Protein AF-A0A8J6S500-F1 (afdb_monomer_lite)

Secondary structure (DSSP, 8-state):
-----------EEEEE------TTHHHHHHHHHHHHHH--SS-EEEEES-PEEETTEEEEE--SEEEEETTTEEEEE------GGGEEEEETTEEEEPTTSS-SEE-HHHHHHHHHHHHHHHHHHHHHHHHHTTS-----S------

Sequence (147 aa):
MVVGTENQSSEWKFIETEPLGLKGEAGEQRVWDRLRQTFRQGEGVVLWSYSTFKKDQQFKKEPDILIVSRELGLIIIEVKSCKINDIEAIEGNRWKMSQRFYSDYLYPYRQAEKQRLYRTCYVKMLKMANQNSRNRIGIRSDICCGA

Foldseek 3Di:
DDPDPPPPFQDEAEEEDDDPVDDQVVQLVVVSVVCVVVPPHAHWYKYAFDWADAPPDPDTDTQRMWIDHPVPHIDGDHGDPDDPQQFPDDDPQKTQGDPVDPDRIDRVVVVVVVVVVCSVVVVVVVVVVVVCVVPDDDDDSHGDDDD

Radius of gyration: 18.72 Å; chains: 1; bounding box: 58×33×50 Å

pLDDT: mean 70.45, std 20.87, range [30.06, 96.31]

Structure (mmCIF, N/CA/C/O backbone):
data_AF-A0A8J6S500-F1
#
_entry.id   AF-A0A8J6S500-F1
#
loop_
_atom_site.group_PDB
_atom_site.id
_atom_site.type_symbol
_atom_site.label_atom_id
_atom_site.label_alt_id
_atom_site.label_comp_id
_atom_site.label_asym_id
_atom_site.label_entity_id
_atom_site.label_seq_id
_atom_site.pdbx_PDB_ins_code
_atom_site.Cartn_x
_atom_site.Cartn_y
_atom_site.Cartn_z
_atom_site.occupancy
_atom_site.B_iso_or_equiv
_atom_site.auth_seq_id
_atom_site.auth_comp_id
_atom_site.auth_asym_id
_atom_site.auth_atom_id
_atom_site.pdbx_PDB_model_num
ATOM 1 N N . MET A 1 1 ? -39.114 17.358 26.736 1.00 35.12 1 MET A N 1
ATOM 2 C CA . MET A 1 1 ? -38.473 16.204 26.073 1.00 35.12 1 MET A CA 1
ATOM 3 C C . MET A 1 1 ? -37.278 16.732 25.304 1.00 35.12 1 MET A C 1
ATOM 5 O O . MET A 1 1 ? -37.469 17.383 24.288 1.00 35.12 1 MET A O 1
ATOM 9 N N . VAL A 1 2 ? -36.070 16.557 25.837 1.00 33.62 2 VAL A N 1
ATOM 10 C CA . VAL A 1 2 ? -34.837 16.862 25.102 1.00 33.62 2 VAL A CA 1
ATOM 11 C C . VAL A 1 2 ? -34.470 15.582 24.365 1.00 33.62 2 VAL A C 1
ATOM 13 O O . VAL A 1 2 ? -34.105 14.594 24.994 1.00 33.62 2 VAL A O 1
ATOM 16 N N . VAL A 1 3 ? -34.659 15.572 23.048 1.00 39.72 3 VAL A N 1
ATOM 17 C CA . VAL A 1 3 ? -34.160 14.496 22.189 1.00 39.72 3 VAL A CA 1
ATOM 18 C C . VAL A 1 3 ? -32.679 14.782 21.981 1.00 39.72 3 VAL A C 1
ATOM 20 O O . VAL A 1 3 ? -32.314 15.678 21.225 1.00 39.72 3 VAL A O 1
ATOM 23 N N . GLY A 1 4 ? -31.829 14.079 22.728 1.00 36.34 4 GLY A N 1
ATOM 24 C CA . GLY A 1 4 ? -30.389 14.105 22.518 1.00 36.34 4 GLY A CA 1
ATOM 25 C C . GLY A 1 4 ? -30.064 13.424 21.195 1.00 36.34 4 GLY A C 1
ATOM 26 O O . GLY A 1 4 ? -30.145 12.205 21.083 1.00 36.34 4 GLY A O 1
ATOM 27 N N . THR A 1 5 ? -29.711 14.204 20.179 1.00 41.78 5 THR A N 1
ATOM 28 C CA . THR A 1 5 ? -29.058 13.683 18.978 1.00 41.78 5 THR A CA 1
ATOM 29 C C . THR A 1 5 ? -27.590 13.431 19.302 1.00 41.78 5 THR A C 1
ATOM 31 O O . THR A 1 5 ? -26.732 14.268 19.029 1.00 41.78 5 THR A O 1
ATOM 34 N N . GLU A 1 6 ? -27.286 12.280 19.898 1.00 42.06 6 GLU A N 1
ATOM 35 C CA . GLU A 1 6 ? -25.926 11.743 19.886 1.00 42.06 6 GLU A CA 1
ATOM 36 C C . GLU A 1 6 ? -25.648 11.161 18.500 1.00 42.06 6 GLU A C 1
ATOM 38 O O . GLU A 1 6 ? -25.737 9.960 18.272 1.00 42.06 6 GLU A O 1
ATOM 43 N N . ASN A 1 7 ? -25.329 12.029 17.543 1.00 43.53 7 ASN A N 1
ATOM 44 C CA . ASN A 1 7 ? -24.711 11.592 16.301 1.00 43.53 7 ASN A CA 1
ATOM 45 C C . ASN A 1 7 ? -23.196 11.770 16.449 1.00 43.53 7 ASN A C 1
ATOM 47 O O . ASN A 1 7 ? -22.604 12.681 15.875 1.00 43.53 7 ASN A O 1
ATOM 51 N N . GLN A 1 8 ? -22.566 10.945 17.291 1.00 46.19 8 GLN A N 1
ATOM 52 C CA . GLN A 1 8 ? -21.112 10.797 17.244 1.00 46.19 8 GLN A CA 1
ATOM 53 C C . GLN A 1 8 ? -20.790 10.014 15.973 1.00 46.19 8 GLN A C 1
ATOM 55 O O . GLN A 1 8 ? -20.789 8.783 15.973 1.00 46.19 8 GLN A O 1
ATOM 60 N N . SER A 1 9 ? -20.568 10.730 14.868 1.00 48.03 9 SER A N 1
ATOM 61 C CA . SER A 1 9 ? -20.040 10.116 13.657 1.00 48.03 9 SER A CA 1
ATOM 62 C C . SER A 1 9 ? -18.700 9.483 14.009 1.00 48.03 9 SER A C 1
ATOM 64 O O . SER A 1 9 ? -17.757 10.174 14.396 1.00 48.03 9 SER A O 1
ATOM 66 N N . SER A 1 10 ? -18.626 8.162 13.912 1.00 57.03 10 SER A N 1
ATOM 67 C CA . SER A 1 10 ? -17.362 7.439 13.940 1.00 57.03 10 SER A CA 1
ATOM 68 C C . SER A 1 10 ? -16.528 7.984 12.782 1.00 57.03 10 SER A C 1
ATOM 70 O O . SER A 1 10 ? -16.952 7.897 11.632 1.00 57.03 10 SER A O 1
ATOM 72 N N . GLU A 1 11 ? -15.410 8.637 13.090 1.00 81.62 11 GLU A N 1
ATOM 73 C CA . GLU A 1 11 ? -14.595 9.334 12.096 1.00 81.62 11 GLU A CA 1
ATOM 74 C C . GLU A 1 11 ? -13.285 8.580 11.860 1.00 81.62 11 GLU A C 1
ATOM 76 O O . GLU A 1 11 ? -12.635 8.097 12.794 1.00 81.62 11 GLU A O 1
ATOM 81 N N . TRP A 1 12 ? -12.892 8.486 10.592 1.00 87.75 12 TRP A N 1
ATOM 82 C CA . TRP A 1 12 ? -11.589 7.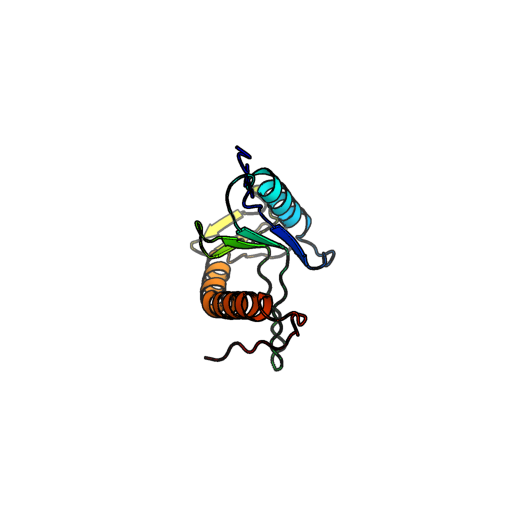972 10.197 1.00 87.75 12 TRP A CA 1
ATOM 83 C C . TRP A 1 12 ? -10.485 8.965 10.554 1.00 87.75 12 TRP A C 1
ATOM 85 O O . TRP A 1 12 ? -10.517 10.122 10.143 1.00 87.75 12 TRP A O 1
ATOM 95 N N . LYS A 1 13 ? -9.461 8.502 11.274 1.00 88.94 13 LYS A N 1
ATOM 96 C CA . LYS A 1 13 ? -8.287 9.317 11.614 1.00 88.94 13 LYS A CA 1
ATOM 97 C C . LYS A 1 13 ? -7.156 9.055 10.632 1.00 88.94 13 LYS A C 1
ATOM 99 O O . LYS A 1 13 ? -6.747 7.912 10.453 1.00 88.94 13 LYS A O 1
ATOM 104 N N . PHE A 1 14 ? -6.609 10.116 10.058 1.00 87.88 14 PHE A N 1
ATOM 105 C CA . PHE A 1 14 ? -5.453 10.059 9.171 1.00 87.88 14 PHE A CA 1
ATOM 106 C C . PHE A 1 14 ? -4.249 10.669 9.884 1.00 87.88 14 PHE A C 1
ATOM 108 O O . PHE A 1 14 ? -4.302 11.826 10.297 1.00 87.88 14 PHE A O 1
ATOM 115 N N . ILE A 1 15 ? -3.189 9.883 10.064 1.00 85.12 15 ILE A N 1
ATOM 116 C CA . ILE A 1 15 ? -1.947 10.316 10.709 1.00 85.12 15 ILE A CA 1
ATOM 117 C C . ILE A 1 15 ? -0.803 10.138 9.716 1.00 85.12 15 ILE A C 1
ATOM 119 O O . ILE A 1 15 ? -0.494 9.026 9.291 1.00 85.12 15 ILE A O 1
ATOM 123 N N . GLU A 1 16 ? -0.176 11.246 9.360 1.00 80.75 16 GLU A N 1
ATOM 124 C CA . GLU A 1 16 ? 1.043 11.265 8.564 1.00 80.75 16 GLU A CA 1
ATOM 125 C C . GLU A 1 16 ? 2.231 11.263 9.526 1.00 80.75 16 GLU A C 1
ATOM 127 O O . GLU A 1 16 ? 2.346 12.141 10.385 1.00 80.75 16 GLU A O 1
ATOM 132 N N . THR A 1 17 ? 3.075 10.238 9.445 1.00 65.75 17 THR A N 1
ATOM 133 C CA . THR A 1 17 ? 4.377 10.237 10.116 1.00 65.75 17 THR A CA 1
ATOM 134 C C . THR A 1 17 ? 5.408 10.726 9.104 1.00 65.75 17 THR A C 1
ATOM 136 O O . THR A 1 17 ? 5.391 10.272 7.970 1.00 65.75 17 THR A O 1
ATOM 139 N N . GLU A 1 18 ? 6.195 11.727 9.509 1.00 57.34 18 GLU A N 1
ATOM 140 C CA . GLU A 1 18 ? 6.991 12.650 8.678 1.00 57.34 18 GLU A CA 1
ATOM 141 C C . GLU A 1 18 ? 7.353 12.173 7.252 1.00 57.34 18 GLU A C 1
ATOM 143 O O . GLU A 1 18 ? 8.023 11.146 7.107 1.00 57.34 18 GLU A O 1
ATOM 148 N N . PRO A 1 19 ? 7.009 12.943 6.197 1.00 53.09 19 PRO A N 1
ATOM 149 C CA . PRO A 1 19 ? 7.458 12.640 4.844 1.00 53.09 19 PRO A CA 1
ATOM 150 C C . PRO A 1 19 ? 8.986 12.742 4.764 1.00 53.09 19 PRO A C 1
ATOM 152 O O . PRO A 1 19 ? 9.580 13.789 5.025 1.00 53.09 19 PRO A O 1
ATOM 155 N N . LEU A 1 20 ? 9.640 11.634 4.408 1.00 53.00 20 LEU A N 1
ATOM 156 C CA . LEU A 1 20 ? 11.104 11.545 4.347 1.00 53.00 20 LEU A CA 1
ATOM 157 C C . LEU A 1 20 ? 11.699 12.143 3.054 1.00 53.00 20 LEU A C 1
ATOM 159 O O . LEU A 1 20 ? 12.921 12.137 2.895 1.00 53.00 20 LEU A O 1
ATOM 163 N N . GLY A 1 21 ? 10.879 12.649 2.122 1.00 52.31 21 GLY A N 1
ATOM 164 C CA . GLY A 1 21 ? 11.339 13.275 0.876 1.00 52.31 21 GLY A CA 1
ATOM 165 C C . GLY A 1 21 ? 11.974 12.289 -0.114 1.00 52.31 21 GLY A C 1
ATOM 166 O O . GLY A 1 21 ? 12.836 12.675 -0.908 1.00 52.31 21 GLY A O 1
ATOM 167 N N . LEU A 1 22 ? 11.633 10.998 -0.039 1.00 57.19 22 LEU A N 1
ATOM 168 C CA . LEU A 1 22 ? 12.340 9.923 -0.745 1.00 57.19 22 LEU A CA 1
ATOM 169 C C . LEU A 1 22 ? 11.729 9.608 -2.123 1.00 57.19 22 LEU A C 1
ATOM 171 O O . LEU A 1 22 ? 10.536 9.769 -2.381 1.00 57.19 22 LEU A O 1
ATOM 175 N N . LYS A 1 23 ? 12.562 9.095 -3.044 1.00 53.81 23 LYS A N 1
ATOM 176 C CA . LYS A 1 23 ? 12.120 8.617 -4.368 1.00 53.81 23 LYS A CA 1
ATOM 177 C C . LYS A 1 23 ? 11.125 7.459 -4.198 1.00 53.81 23 LYS A C 1
ATOM 179 O O . LYS A 1 23 ? 11.530 6.340 -3.910 1.00 53.81 23 LYS A O 1
ATOM 184 N N . GLY A 1 24 ? 9.839 7.732 -4.404 1.00 61.28 24 GLY A N 1
ATOM 185 C CA . GLY A 1 24 ? 8.743 6.773 -4.195 1.00 61.28 24 GLY A CA 1
ATOM 186 C C . GLY A 1 24 ? 7.487 7.434 -3.626 1.00 61.28 24 GLY A C 1
ATOM 187 O O . GLY A 1 24 ? 6.378 7.043 -3.997 1.00 61.28 24 GLY A O 1
ATOM 188 N N . GLU A 1 25 ? 7.684 8.523 -2.880 1.00 71.94 25 GLU A N 1
ATOM 189 C CA . GLU A 1 25 ? 6.671 9.250 -2.111 1.00 71.94 25 GLU A CA 1
ATOM 190 C C . GLU A 1 25 ? 5.495 9.754 -2.954 1.00 71.94 25 GLU A C 1
ATOM 192 O O . GLU A 1 25 ? 4.350 9.685 -2.531 1.00 71.94 25 GLU A O 1
ATOM 197 N N . ALA A 1 26 ? 5.730 10.167 -4.203 1.00 79.94 26 ALA A N 1
ATOM 198 C CA . ALA A 1 26 ? 4.651 10.629 -5.080 1.00 79.94 26 ALA A CA 1
ATOM 199 C C . ALA A 1 26 ? 3.603 9.538 -5.383 1.00 79.94 26 ALA A C 1
ATOM 201 O O . ALA A 1 26 ? 2.439 9.849 -5.639 1.00 79.94 26 ALA A O 1
ATOM 202 N N . GLY A 1 27 ? 3.997 8.260 -5.399 1.00 83.50 27 GLY A N 1
ATOM 203 C CA . GLY A 1 27 ? 3.039 7.162 -5.537 1.00 83.50 27 GLY A CA 1
ATOM 204 C C . GLY A 1 27 ? 2.289 6.901 -4.239 1.00 83.50 27 GLY A C 1
ATOM 205 O O . GLY A 1 27 ? 1.076 6.715 -4.273 1.00 83.50 27 GLY A O 1
ATOM 206 N N . GLU A 1 28 ? 2.986 6.947 -3.105 1.00 86.12 28 GLU A N 1
ATOM 207 C CA . GLU A 1 28 ? 2.378 6.800 -1.780 1.00 86.12 28 GLU A CA 1
ATOM 208 C C . GLU A 1 28 ? 1.365 7.910 -1.504 1.00 86.12 28 GLU A C 1
ATOM 210 O O . GLU A 1 28 ? 0.232 7.618 -1.133 1.00 86.12 28 GLU A O 1
ATOM 215 N N . GLN A 1 29 ? 1.714 9.159 -1.818 1.00 86.31 29 GLN A N 1
ATOM 216 C CA . GLN A 1 29 ? 0.843 10.323 -1.692 1.00 86.31 29 GLN A CA 1
ATOM 217 C C . GLN A 1 29 ? -0.447 10.161 -2.502 1.00 86.31 29 GLN A C 1
ATOM 219 O O . GLN A 1 29 ? -1.535 10.445 -2.008 1.00 86.31 29 GLN A O 1
ATOM 224 N N . ARG A 1 30 ? -0.366 9.629 -3.730 1.00 89.19 30 ARG A N 1
ATOM 225 C CA . ARG A 1 30 ? -1.563 9.346 -4.544 1.00 89.19 30 ARG A CA 1
ATOM 226 C C . ARG A 1 30 ? -2.469 8.312 -3.888 1.00 89.19 30 ARG A C 1
ATOM 228 O O . ARG A 1 30 ? -3.692 8.453 -3.938 1.00 89.19 30 ARG A O 1
ATOM 235 N N . VAL A 1 31 ? -1.889 7.267 -3.297 1.00 90.94 31 VAL A N 1
ATOM 236 C CA . VAL A 1 31 ? -2.661 6.260 -2.561 1.00 90.94 31 VAL A CA 1
ATOM 237 C C . VAL A 1 31 ? -3.272 6.895 -1.314 1.00 90.94 31 VAL A C 1
ATOM 239 O O . VAL A 1 31 ? -4.476 6.768 -1.112 1.00 90.94 31 VAL A O 1
ATOM 242 N N . TRP A 1 32 ? -2.496 7.644 -0.535 1.00 90.12 32 TRP A N 1
ATOM 243 C CA . TRP A 1 32 ? -2.949 8.374 0.648 1.00 90.12 32 TRP A CA 1
ATOM 244 C C . TRP A 1 32 ? -4.141 9.293 0.359 1.00 90.12 32 TRP A C 1
ATOM 246 O O . TRP A 1 32 ? -5.186 9.188 1.008 1.00 90.12 32 TRP A O 1
ATOM 256 N N . ASP A 1 33 ? -4.035 10.136 -0.667 1.00 91.00 33 ASP A N 1
ATOM 257 C CA . ASP A 1 33 ? -5.106 11.033 -1.101 1.00 91.00 33 ASP A CA 1
ATOM 258 C C . ASP A 1 33 ? -6.359 10.259 -1.500 1.00 91.00 33 ASP A C 1
ATOM 260 O O . ASP A 1 33 ? -7.482 10.646 -1.157 1.00 91.00 33 ASP A O 1
ATOM 264 N N . ARG A 1 34 ? -6.184 9.121 -2.180 1.00 93.88 34 ARG A N 1
ATOM 265 C CA . ARG A 1 34 ? -7.307 8.269 -2.558 1.00 93.88 34 ARG A CA 1
ATOM 266 C C . ARG A 1 34 ? -7.975 7.628 -1.345 1.00 93.88 34 ARG A C 1
ATOM 268 O O . ARG A 1 34 ? -9.205 7.558 -1.312 1.00 93.88 34 ARG A O 1
ATOM 275 N N . LEU A 1 35 ? -7.208 7.195 -0.347 1.00 92.06 35 LEU A N 1
ATOM 276 C CA . LEU A 1 35 ? -7.751 6.637 0.893 1.00 92.06 35 LEU A CA 1
ATOM 277 C C . LEU A 1 35 ? -8.539 7.695 1.674 1.00 92.06 35 LEU A C 1
ATOM 279 O O . LEU A 1 35 ? -9.665 7.406 2.078 1.00 92.06 35 LEU A O 1
ATOM 283 N N . ARG A 1 36 ? -8.022 8.929 1.787 1.00 90.25 36 ARG A N 1
ATOM 284 C CA . ARG A 1 36 ? -8.740 10.071 2.393 1.00 90.25 36 ARG A CA 1
ATOM 285 C C . ARG A 1 36 ? -10.090 10.336 1.736 1.00 90.25 36 ARG A C 1
ATOM 287 O O . ARG A 1 36 ? -11.065 10.644 2.410 1.00 90.25 36 ARG A O 1
ATOM 294 N N . GLN A 1 37 ? -10.170 10.186 0.416 1.00 90.50 37 GLN A N 1
ATOM 295 C CA . GLN A 1 37 ? -11.426 10.366 -0.315 1.00 90.50 37 GLN A CA 1
ATOM 296 C C . GLN A 1 37 ? -12.394 9.187 -0.167 1.00 90.50 37 GLN A C 1
ATOM 298 O O . GLN A 1 37 ? -13.604 9.397 -0.277 1.00 90.50 37 GLN A O 1
ATOM 303 N N . THR A 1 38 ? -11.869 7.973 0.025 1.00 91.19 38 THR A N 1
ATOM 304 C CA . THR A 1 38 ? -12.637 6.717 0.030 1.00 91.19 38 THR A CA 1
ATOM 305 C C . THR A 1 38 ? -13.242 6.432 1.403 1.00 91.19 38 THR A C 1
ATOM 307 O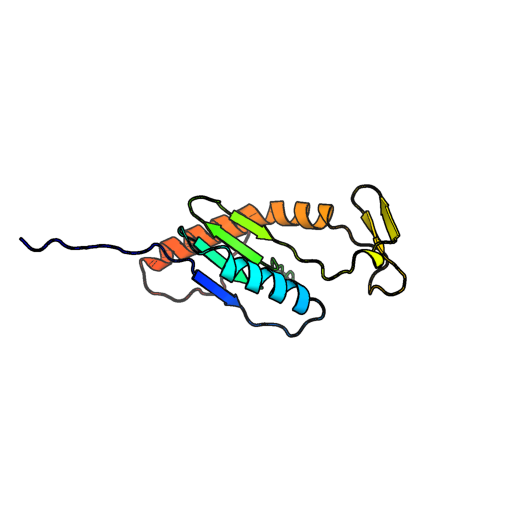 O . THR A 1 38 ? -14.417 6.084 1.500 1.00 91.19 38 THR A O 1
ATOM 310 N N . PHE A 1 39 ? -12.473 6.618 2.476 1.00 87.81 39 PHE A N 1
ATOM 311 C CA . PHE A 1 39 ? -12.914 6.325 3.838 1.00 87.81 39 PHE A CA 1
ATOM 312 C C . PHE A 1 39 ? -13.692 7.493 4.451 1.00 87.81 39 PHE A C 1
ATOM 314 O O . PHE A 1 39 ? -13.168 8.274 5.240 1.00 87.81 39 PHE A O 1
ATOM 321 N N . ARG A 1 40 ? -14.967 7.607 4.061 1.00 80.56 40 ARG A N 1
ATOM 322 C CA . ARG A 1 40 ? -15.903 8.632 4.567 1.00 80.56 40 ARG A CA 1
ATOM 323 C C . ARG A 1 40 ? -16.877 8.125 5.629 1.00 80.56 40 ARG A C 1
ATOM 325 O O . ARG A 1 40 ? -17.499 8.929 6.310 1.00 80.56 40 ARG A O 1
ATOM 332 N N . GLN A 1 41 ? -17.055 6.811 5.723 1.00 81.81 41 GLN A N 1
ATOM 333 C CA . GLN A 1 41 ? -17.998 6.157 6.631 1.00 81.81 41 GLN A CA 1
ATOM 334 C C . GLN A 1 41 ? -17.286 5.035 7.385 1.00 81.81 41 GLN A C 1
ATOM 336 O O . GLN A 1 41 ? -16.408 4.377 6.824 1.00 81.81 41 GLN A O 1
ATOM 341 N N . GLY A 1 42 ? -17.674 4.817 8.640 1.00 82.12 42 GLY A N 1
ATOM 342 C CA . GLY A 1 42 ? -17.081 3.807 9.516 1.00 82.12 42 GLY A CA 1
ATOM 343 C C . GLY A 1 42 ? -15.984 4.355 10.432 1.00 82.12 42 GLY A C 1
ATOM 344 O O . GLY A 1 42 ? -15.708 5.548 10.462 1.00 82.12 42 GLY A O 1
ATOM 345 N N . GLU A 1 43 ? -15.367 3.460 11.204 1.00 86.06 43 GLU A N 1
ATOM 346 C CA . GLU A 1 43 ? -14.361 3.795 12.217 1.00 86.06 43 GLU A CA 1
ATOM 347 C C . GLU A 1 43 ? -13.013 3.143 11.879 1.00 86.06 43 GLU A C 1
ATOM 349 O O . GLU A 1 43 ? -12.922 1.925 11.667 1.00 86.06 43 GLU A O 1
ATOM 354 N N . GLY A 1 44 ? -11.945 3.939 11.903 1.00 88.38 44 GLY A N 1
ATOM 355 C CA . GLY A 1 44 ? -10.590 3.418 11.788 1.00 88.38 44 GLY A CA 1
ATOM 356 C C . GLY A 1 44 ? -9.503 4.487 11.778 1.00 88.38 44 GLY A C 1
ATOM 357 O O . GLY A 1 44 ? -9.761 5.684 11.883 1.00 88.38 44 GLY A O 1
ATOM 358 N N . VAL A 1 45 ? -8.260 4.029 11.674 1.00 88.06 45 VAL A N 1
ATOM 359 C CA . VAL A 1 45 ? -7.053 4.855 11.615 1.00 88.06 45 VAL A CA 1
ATOM 360 C C . VAL A 1 45 ? -6.231 4.440 10.400 1.00 88.06 45 VAL A C 1
ATOM 362 O O . VAL A 1 45 ? -6.020 3.247 10.184 1.00 88.06 45 VAL A O 1
ATOM 365 N N . VAL A 1 46 ? -5.749 5.411 9.630 1.00 88.31 46 VAL A N 1
ATOM 366 C CA . VAL A 1 46 ? -4.815 5.224 8.515 1.00 88.31 46 VAL A CA 1
ATOM 367 C C . VAL A 1 46 ? -3.518 5.958 8.846 1.00 88.31 46 VAL A C 1
ATOM 369 O O . VAL A 1 46 ? -3.542 7.143 9.178 1.00 88.31 46 VAL A O 1
ATOM 372 N N . LEU A 1 47 ? -2.394 5.250 8.774 1.00 86.00 47 LEU A N 1
ATOM 373 C CA . LEU A 1 47 ? -1.051 5.765 9.033 1.00 86.00 47 LEU A CA 1
ATOM 374 C C . LEU A 1 47 ? -0.236 5.730 7.737 1.00 86.00 47 LEU A C 1
ATOM 376 O O . LEU A 1 47 ? -0.225 4.689 7.079 1.00 86.00 47 LEU A O 1
ATOM 380 N N . TRP A 1 48 ? 0.463 6.814 7.402 1.00 84.75 48 TRP A N 1
ATOM 381 C CA . TRP A 1 48 ? 1.433 6.863 6.296 1.00 84.75 48 TRP A CA 1
ATOM 382 C C . TRP A 1 48 ? 2.863 6.921 6.844 1.00 84.75 48 TRP A C 1
ATOM 384 O O . TRP A 1 48 ? 3.164 7.803 7.643 1.00 84.75 48 TRP A O 1
ATOM 394 N N . SER A 1 49 ? 3.722 5.985 6.418 1.00 71.94 49 SER A N 1
ATOM 395 C CA . SER A 1 49 ? 5.146 5.862 6.776 1.00 71.94 49 SER A CA 1
ATOM 396 C C . SER A 1 49 ? 5.408 5.630 8.268 1.00 71.94 49 SER A C 1
ATOM 398 O O . SER A 1 49 ? 6.227 6.300 8.897 1.00 71.94 49 SER A O 1
ATOM 400 N N . TYR A 1 50 ? 4.692 4.675 8.871 1.00 62.31 50 TYR A N 1
ATOM 401 C CA . TYR A 1 50 ? 4.823 4.425 10.306 1.00 62.31 50 TYR A CA 1
ATOM 402 C C . TYR A 1 50 ? 6.104 3.641 10.641 1.00 62.31 50 TYR A C 1
ATOM 404 O O . TYR A 1 50 ? 6.154 2.409 10.554 1.00 62.31 50 TYR A O 1
ATOM 412 N N . SER A 1 51 ? 7.128 4.364 11.095 1.00 56.31 51 SER A N 1
ATOM 413 C CA . SER A 1 51 ? 8.381 3.804 11.608 1.00 56.31 51 SER A CA 1
ATOM 414 C C . SER A 1 51 ? 8.194 2.976 12.883 1.00 56.31 51 SER A C 1
ATOM 416 O O . SER A 1 51 ? 7.865 3.515 13.938 1.00 56.31 51 SER A O 1
ATOM 418 N N . THR A 1 52 ? 8.512 1.675 12.840 1.00 54.22 52 THR A N 1
ATOM 419 C CA . THR A 1 52 ? 8.734 0.883 14.065 1.00 54.22 52 THR A CA 1
ATOM 420 C C . THR A 1 52 ? 10.227 0.803 14.385 1.00 54.22 52 THR A C 1
ATOM 422 O O . THR A 1 52 ? 11.011 0.381 13.532 1.00 54.22 52 THR A O 1
ATOM 425 N N . PHE A 1 53 ? 10.617 1.157 15.613 1.00 49.97 53 PHE A N 1
ATOM 426 C CA . PHE A 1 53 ? 11.991 1.034 16.110 1.00 49.97 53 PHE A CA 1
ATOM 427 C C . PHE A 1 53 ? 12.132 -0.198 17.007 1.00 49.97 53 PHE A C 1
ATOM 429 O O . PHE A 1 53 ? 11.309 -0.418 17.894 1.00 49.97 53 PHE A O 1
ATOM 436 N N . LYS A 1 54 ? 13.205 -0.976 16.820 1.00 44.22 54 LYS A N 1
ATOM 437 C CA . LYS A 1 54 ? 13.644 -1.999 17.778 1.00 44.22 54 LYS A CA 1
ATOM 438 C C . LYS A 1 54 ? 14.921 -1.509 18.455 1.00 44.22 54 LYS A C 1
ATOM 440 O O . LYS A 1 54 ? 15.875 -1.161 17.769 1.00 44.22 54 LYS A O 1
ATOM 445 N N . LYS A 1 55 ? 14.937 -1.521 19.792 1.00 43.66 55 LYS A N 1
ATOM 446 C CA . LYS A 1 55 ? 16.012 -0.966 20.639 1.00 43.66 55 LYS A CA 1
ATOM 447 C C . LYS A 1 55 ? 17.414 -1.540 20.345 1.00 43.66 55 LYS A C 1
ATOM 449 O O . LYS A 1 55 ? 18.390 -0.829 20.528 1.00 43.66 55 LYS A O 1
ATOM 454 N N . ASP A 1 56 ? 17.483 -2.757 19.789 1.00 49.00 56 ASP A N 1
ATOM 455 C CA . ASP A 1 56 ? 18.739 -3.498 19.568 1.00 49.00 56 ASP A CA 1
ATOM 456 C C . ASP A 1 56 ? 19.018 -3.898 18.105 1.00 49.00 56 ASP A C 1
ATOM 458 O O . ASP A 1 56 ? 19.935 -4.676 17.841 1.00 49.00 56 ASP A O 1
ATOM 462 N N . GLN A 1 57 ? 18.234 -3.442 17.120 1.00 42.59 57 GLN A N 1
ATOM 463 C CA . GLN A 1 57 ? 18.485 -3.800 15.716 1.00 42.59 57 GLN A CA 1
ATOM 464 C C . GLN A 1 57 ? 18.361 -2.592 14.795 1.00 42.59 57 GLN A C 1
ATOM 466 O O . GLN A 1 57 ? 17.345 -1.909 14.782 1.00 42.59 57 GLN A O 1
ATOM 471 N N . GLN A 1 58 ? 19.362 -2.437 13.926 1.00 43.41 58 GLN A N 1
ATOM 472 C CA . GLN A 1 58 ? 19.429 -1.505 12.791 1.00 43.41 58 GLN A CA 1
ATOM 473 C C . GLN A 1 58 ? 18.309 -1.712 11.738 1.00 43.41 58 GLN A C 1
ATOM 475 O O . GLN A 1 58 ? 18.383 -1.188 10.631 1.00 43.41 58 GLN A O 1
ATOM 480 N N . PHE A 1 59 ? 17.275 -2.499 12.044 1.00 41.16 59 PHE A N 1
ATOM 481 C CA . PHE A 1 59 ? 16.171 -2.799 11.143 1.00 41.16 59 PHE A CA 1
ATOM 482 C C . PHE A 1 59 ? 14.992 -1.870 11.424 1.00 41.16 59 PHE A C 1
ATOM 484 O O . PHE A 1 59 ? 14.091 -2.186 12.201 1.00 41.16 59 PHE A O 1
ATOM 491 N N . LYS A 1 60 ? 15.004 -0.729 10.733 1.00 55.50 60 LYS A N 1
ATOM 492 C CA . LYS A 1 60 ? 13.820 0.094 10.483 1.00 55.50 60 LYS A CA 1
ATOM 493 C C . LYS A 1 60 ? 12.967 -0.652 9.460 1.00 55.50 60 LYS A C 1
ATOM 495 O O . LYS A 1 60 ? 13.461 -0.991 8.383 1.00 55.50 60 LYS A O 1
ATOM 500 N N . LYS A 1 61 ? 11.715 -0.963 9.784 1.00 57.91 61 LYS A N 1
ATOM 501 C CA . LYS A 1 61 ? 10.788 -1.456 8.766 1.00 57.91 61 LYS A CA 1
ATOM 502 C C . LYS A 1 61 ? 9.450 -0.767 8.892 1.00 57.91 61 LYS A C 1
ATOM 504 O O . LYS A 1 61 ? 8.775 -0.885 9.909 1.00 57.91 61 LYS A O 1
ATOM 509 N N . GLU A 1 62 ? 9.117 -0.039 7.844 1.00 69.50 62 GLU A N 1
ATOM 510 C CA . GLU A 1 62 ? 7.948 0.821 7.772 1.00 69.50 62 GLU A CA 1
ATOM 511 C C . GLU A 1 62 ? 7.045 0.244 6.692 1.00 69.50 62 GLU A C 1
ATOM 513 O O . GLU A 1 62 ? 7.533 -0.041 5.598 1.00 69.50 62 GLU A O 1
ATOM 518 N N . PRO A 1 63 ? 5.768 -0.025 6.988 1.00 78.00 63 PRO A N 1
ATOM 519 C CA . PRO A 1 63 ? 4.795 -0.168 5.927 1.00 78.00 63 PRO A CA 1
ATOM 520 C C . PRO A 1 63 ? 4.550 1.219 5.326 1.00 78.00 63 PRO A C 1
ATOM 522 O O . PRO A 1 63 ? 4.432 2.194 6.074 1.00 78.00 63 PRO A O 1
ATOM 525 N N . ASP A 1 64 ? 4.416 1.291 4.002 1.00 82.19 64 ASP A N 1
ATOM 526 C CA . ASP A 1 64 ? 4.103 2.561 3.342 1.00 82.19 64 ASP A CA 1
ATOM 527 C C . ASP A 1 64 ? 2.770 3.098 3.886 1.00 82.19 64 ASP A C 1
ATOM 529 O O . ASP A 1 64 ? 2.689 4.236 4.340 1.00 82.19 64 ASP A O 1
ATOM 533 N N . ILE A 1 65 ? 1.733 2.251 3.963 1.00 86.75 65 ILE A N 1
ATOM 534 C CA . ILE A 1 65 ? 0.462 2.602 4.608 1.00 86.75 65 ILE A CA 1
ATOM 535 C C . ILE A 1 65 ? -0.040 1.464 5.509 1.00 86.75 65 ILE A C 1
ATOM 537 O O . ILE A 1 65 ? -0.098 0.299 5.105 1.00 86.75 65 ILE A O 1
ATOM 541 N N . LEU A 1 66 ? -0.467 1.815 6.727 1.00 87.12 66 LEU A N 1
ATOM 542 C CA . LEU A 1 66 ? -1.112 0.915 7.688 1.00 87.12 66 LEU A CA 1
ATOM 543 C C . LEU A 1 66 ? -2.539 1.383 7.984 1.00 87.12 66 LEU A C 1
ATOM 545 O O . LEU A 1 66 ? -2.741 2.504 8.439 1.00 87.12 66 LEU A O 1
ATOM 549 N N . ILE A 1 67 ? -3.526 0.513 7.785 1.00 87.88 67 ILE A N 1
ATOM 550 C CA . ILE A 1 67 ? -4.929 0.781 8.114 1.00 87.88 67 ILE A CA 1
ATOM 551 C C . ILE A 1 67 ? -5.362 -0.143 9.248 1.00 87.88 67 ILE A C 1
ATOM 553 O O . ILE A 1 67 ? -5.115 -1.351 9.220 1.00 87.88 67 ILE A O 1
ATOM 557 N N . VAL A 1 68 ? -6.054 0.430 10.226 1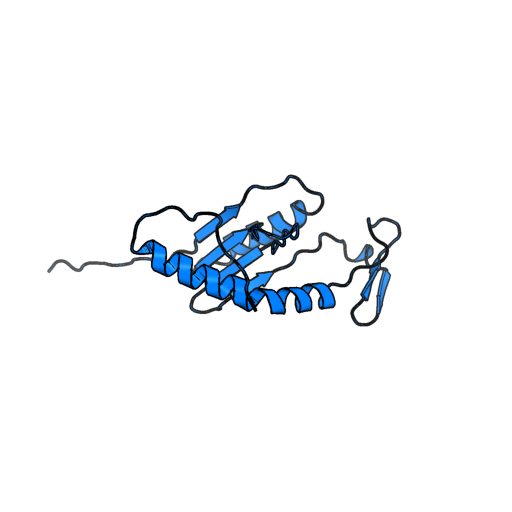.00 86.69 68 VAL A N 1
ATOM 558 C CA . VAL A 1 68 ? -6.622 -0.268 11.374 1.00 86.69 68 VAL A CA 1
ATOM 559 C C . VAL A 1 68 ? -8.089 0.097 11.481 1.00 86.69 68 VAL A C 1
ATOM 561 O O . VAL A 1 68 ? -8.425 1.246 11.743 1.00 86.69 68 VAL A O 1
ATOM 564 N N . SER A 1 69 ? -8.970 -0.878 11.327 1.00 85.19 69 SER A N 1
ATOM 565 C CA . SER A 1 69 ? -10.408 -0.696 11.490 1.00 85.19 69 SER A CA 1
ATOM 566 C C . SER A 1 69 ? -10.997 -1.858 12.267 1.00 85.19 69 SER A C 1
ATOM 568 O O . SER A 1 69 ? -10.523 -2.991 12.178 1.00 85.19 69 SER A O 1
ATOM 570 N N . ARG A 1 70 ? -12.058 -1.587 13.027 1.00 79.44 70 ARG A N 1
ATOM 571 C CA . ARG A 1 70 ? -12.817 -2.644 13.699 1.00 79.44 70 ARG A CA 1
ATOM 572 C C . ARG A 1 70 ? -13.494 -3.575 12.693 1.00 79.44 70 ARG A C 1
ATOM 574 O O . ARG A 1 70 ? -13.568 -4.772 12.942 1.00 79.44 70 ARG A O 1
ATOM 581 N N . GLU A 1 71 ? -13.962 -3.018 11.581 1.00 84.94 71 GLU A N 1
ATOM 582 C CA . GLU A 1 71 ? -14.682 -3.747 10.538 1.00 84.94 71 GLU A CA 1
ATOM 583 C C . GLU A 1 71 ? -13.719 -4.454 9.579 1.00 84.94 71 GLU A C 1
ATOM 585 O O . GLU A 1 71 ? -13.875 -5.639 9.301 1.00 84.94 71 GLU A O 1
ATOM 590 N N . LEU A 1 72 ? -12.680 -3.749 9.118 1.00 84.50 72 LEU A N 1
ATOM 591 C CA . LEU A 1 72 ? -11.750 -4.273 8.108 1.00 84.50 72 LEU A CA 1
ATOM 592 C C . LEU A 1 72 ? -10.534 -5.005 8.703 1.00 84.50 72 LEU A C 1
ATOM 594 O O . LEU A 1 72 ? -9.774 -5.649 7.980 1.00 84.50 72 LEU A O 1
ATOM 598 N N . GLY A 1 73 ? -10.318 -4.902 10.014 1.00 84.88 73 GLY A N 1
ATOM 599 C CA . GLY A 1 73 ? -9.135 -5.434 10.679 1.00 84.88 73 GLY A CA 1
ATOM 600 C C . GLY A 1 73 ? -7.872 -4.615 10.387 1.00 84.88 73 GLY A C 1
ATOM 601 O O . GLY A 1 73 ? -7.894 -3.385 10.382 1.00 84.88 73 GLY A O 1
ATOM 602 N N . LEU A 1 74 ? -6.746 -5.309 10.201 1.00 85.12 74 LEU A N 1
ATOM 603 C CA . LEU A 1 74 ? -5.438 -4.710 9.925 1.00 85.12 74 LEU A CA 1
ATOM 604 C C . LEU A 1 74 ? -5.078 -4.902 8.449 1.00 85.12 74 LEU A C 1
ATOM 606 O O . LEU A 1 74 ? -4.950 -6.044 8.002 1.00 85.12 74 LEU A O 1
ATOM 610 N N . ILE A 1 75 ? -4.846 -3.807 7.724 1.00 87.50 75 ILE A N 1
ATOM 611 C CA . ILE A 1 75 ? -4.440 -3.827 6.314 1.00 87.50 75 ILE A CA 1
ATOM 612 C C . ILE A 1 75 ? -3.092 -3.121 6.176 1.00 87.50 75 ILE A C 1
ATOM 614 O O . ILE A 1 75 ? -2.906 -2.018 6.682 1.00 87.50 75 ILE A O 1
ATOM 618 N N . ILE A 1 76 ? -2.164 -3.760 5.470 1.00 85.19 76 ILE A N 1
ATOM 619 C CA . ILE A 1 76 ? -0.875 -3.183 5.082 1.00 85.19 76 ILE A CA 1
ATOM 620 C C . ILE A 1 76 ? -0.917 -2.971 3.573 1.00 85.19 76 ILE A C 1
ATOM 622 O O . ILE A 1 76 ? -1.184 -3.921 2.834 1.00 85.19 76 ILE A O 1
ATOM 626 N N . ILE A 1 77 ? -0.650 -1.748 3.123 1.00 87.69 77 ILE A N 1
ATOM 627 C CA . ILE A 1 77 ? -0.506 -1.421 1.706 1.00 87.69 77 ILE A CA 1
ATOM 628 C C . ILE A 1 77 ? 0.948 -1.027 1.479 1.00 87.69 77 ILE A C 1
ATOM 630 O O . ILE A 1 77 ? 1.437 -0.062 2.056 1.00 87.69 77 ILE A O 1
ATOM 634 N N . GLU A 1 78 ? 1.617 -1.798 0.631 1.00 85.69 78 GLU A N 1
ATOM 635 C CA . GLU A 1 78 ? 2.943 -1.483 0.116 1.00 85.69 78 GLU A CA 1
ATOM 636 C C . GLU A 1 78 ? 2.774 -0.889 -1.286 1.00 85.69 78 GLU A C 1
ATOM 638 O O . GLU A 1 78 ? 2.154 -1.500 -2.163 1.00 85.69 78 GLU A O 1
ATOM 643 N N . VAL A 1 79 ? 3.324 0.295 -1.504 1.00 86.00 79 VAL A N 1
ATOM 644 C CA . VAL A 1 79 ? 3.255 1.035 -2.754 1.00 86.00 79 VAL A CA 1
ATOM 645 C C . VAL A 1 79 ? 4.557 0.837 -3.526 1.00 86.00 79 VAL A C 1
ATOM 647 O O . VAL A 1 79 ? 5.669 0.799 -2.992 1.00 86.00 79 VAL A O 1
ATOM 650 N N . LYS A 1 80 ? 4.427 0.653 -4.839 1.00 85.25 80 LYS A N 1
ATOM 651 C CA . LYS A 1 80 ? 5.560 0.581 -5.763 1.00 85.25 80 LYS A CA 1
ATOM 652 C C . LYS A 1 80 ? 5.312 1.571 -6.886 1.00 85.25 80 LYS A C 1
ATOM 654 O O . LYS A 1 80 ? 4.428 1.386 -7.717 1.00 85.25 80 LYS A O 1
ATOM 659 N N . SER A 1 81 ? 6.091 2.644 -6.879 1.00 84.31 81 SER A N 1
ATOM 660 C CA . SER A 1 81 ? 6.003 3.727 -7.857 1.00 84.31 81 SER A CA 1
ATOM 661 C C . SER A 1 81 ? 6.714 3.336 -9.154 1.00 84.31 81 SER A C 1
ATOM 663 O O . SER A 1 81 ? 7.811 3.810 -9.434 1.00 84.31 81 SER A O 1
ATOM 665 N N . CYS A 1 82 ? 6.094 2.452 -9.939 1.00 86.88 82 CYS A N 1
ATOM 666 C CA . CYS A 1 82 ? 6.529 2.079 -11.286 1.00 86.88 82 CYS A CA 1
ATOM 667 C C . CYS A 1 82 ? 5.396 2.278 -12.300 1.00 86.88 82 CYS A C 1
ATOM 669 O O . CYS A 1 82 ? 4.212 2.171 -11.974 1.00 86.88 82 CYS A O 1
ATOM 671 N N . LYS A 1 83 ? 5.745 2.574 -13.550 1.00 89.38 83 LYS A N 1
ATOM 672 C CA . LYS A 1 83 ? 4.812 2.569 -14.681 1.00 89.38 83 LYS A CA 1
ATOM 673 C C . LYS A 1 83 ? 4.655 1.143 -15.194 1.00 89.38 83 LYS A C 1
ATOM 675 O O . LYS A 1 83 ? 5.569 0.336 -15.077 1.00 89.38 83 LYS A O 1
ATOM 680 N N . ILE A 1 84 ? 3.527 0.845 -15.839 1.00 89.88 84 ILE A N 1
ATOM 681 C CA . ILE A 1 84 ? 3.312 -0.479 -16.445 1.00 89.88 84 ILE A CA 1
ATOM 682 C C . ILE A 1 84 ? 4.397 -0.818 -17.479 1.00 89.88 84 ILE A C 1
ATOM 684 O O . ILE A 1 84 ? 4.886 -1.938 -17.509 1.00 89.88 84 ILE A O 1
ATOM 688 N N . ASN A 1 85 ? 4.861 0.186 -18.230 1.00 92.25 85 ASN A N 1
ATOM 689 C CA . ASN A 1 85 ? 5.942 0.044 -19.209 1.00 92.25 85 ASN A CA 1
ATOM 690 C C . ASN A 1 85 ? 7.333 -0.114 -18.572 1.00 92.25 85 ASN A C 1
ATOM 692 O O . ASN A 1 85 ? 8.292 -0.377 -19.292 1.00 92.25 85 ASN A O 1
ATOM 696 N N . ASP A 1 86 ? 7.463 0.067 -17.254 1.00 92.44 86 ASP A N 1
ATOM 697 C CA . ASP A 1 86 ? 8.706 -0.243 -16.549 1.00 92.44 86 ASP A CA 1
ATOM 698 C C . ASP A 1 86 ? 8.819 -1.748 -16.267 1.00 92.44 86 ASP A C 1
ATOM 700 O O . ASP A 1 86 ? 9.902 -2.190 -15.908 1.00 92.44 86 ASP A O 1
ATOM 704 N N . ILE A 1 87 ? 7.742 -2.531 -16.410 1.00 93.88 87 ILE A N 1
ATOM 705 C CA . ILE A 1 87 ? 7.731 -3.982 -16.188 1.00 93.88 87 ILE A CA 1
ATOM 706 C C . ILE A 1 87 ? 7.898 -4.676 -17.543 1.00 93.88 87 ILE A C 1
ATOM 708 O O . ILE A 1 87 ? 6.998 -4.648 -18.378 1.00 93.88 87 ILE A O 1
ATOM 712 N N . GLU A 1 88 ? 9.044 -5.316 -17.759 1.00 96.31 88 GLU A N 1
ATOM 713 C CA . GLU A 1 88 ? 9.323 -6.070 -18.987 1.00 96.31 88 GLU A CA 1
ATOM 714 C C . GLU A 1 88 ? 8.670 -7.452 -18.969 1.00 96.31 88 GLU A C 1
ATOM 716 O O . GLU A 1 88 ? 8.179 -7.929 -19.990 1.00 96.31 88 GLU A O 1
ATOM 721 N N . ALA A 1 89 ? 8.689 -8.113 -17.811 1.00 95.25 89 ALA A N 1
ATOM 722 C CA . ALA A 1 89 ? 8.132 -9.448 -17.643 1.00 95.25 89 ALA A CA 1
ATOM 723 C C . ALA A 1 89 ? 7.740 -9.711 -16.185 1.00 95.25 89 ALA A C 1
ATOM 725 O O . ALA A 1 89 ? 8.359 -9.198 -15.250 1.00 95.25 89 ALA A O 1
ATOM 726 N N . ILE A 1 90 ? 6.733 -10.563 -15.991 1.00 93.81 90 ILE A N 1
ATOM 727 C CA . ILE A 1 90 ? 6.352 -11.103 -14.684 1.00 93.81 90 ILE A CA 1
ATOM 728 C C . ILE A 1 90 ? 6.642 -12.603 -14.706 1.00 93.81 90 ILE A C 1
ATOM 730 O O . ILE A 1 90 ? 5.994 -13.362 -15.421 1.00 93.81 90 ILE A O 1
ATOM 734 N N . GLU A 1 91 ? 7.621 -13.025 -13.914 1.00 92.56 91 GLU A N 1
ATOM 735 C CA . GLU A 1 91 ? 8.111 -14.400 -13.845 1.00 92.56 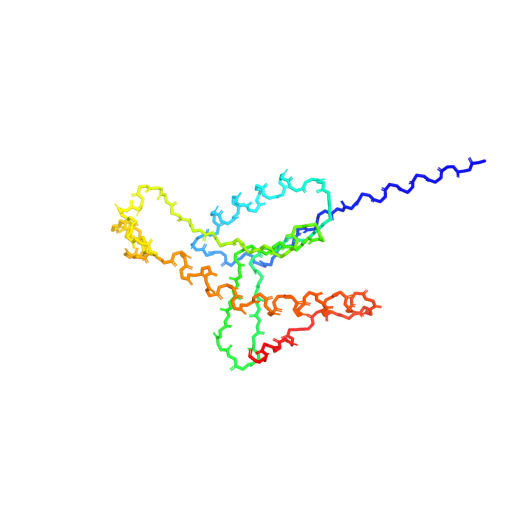91 GLU A CA 1
ATOM 736 C C . GLU A 1 91 ? 7.873 -14.942 -12.433 1.00 92.56 91 GLU A C 1
ATOM 738 O O . GLU A 1 91 ? 8.689 -14.786 -11.518 1.00 92.56 91 GLU A O 1
ATOM 743 N N . GLY A 1 92 ? 6.700 -15.542 -12.224 1.00 88.81 92 GLY A N 1
ATOM 744 C CA . GLY A 1 92 ? 6.277 -15.995 -10.901 1.00 88.81 92 GLY A CA 1
ATOM 745 C C . GLY A 1 92 ? 6.178 -14.833 -9.905 1.00 88.81 92 GLY A C 1
ATOM 746 O O . GLY A 1 92 ? 5.378 -13.919 -10.085 1.00 88.81 92 GLY A O 1
ATOM 747 N N . ASN A 1 93 ? 6.988 -14.864 -8.839 1.00 87.75 93 ASN A N 1
ATOM 748 C CA . ASN A 1 93 ? 7.019 -13.828 -7.795 1.00 87.75 93 ASN A CA 1
ATOM 749 C C . ASN A 1 93 ? 8.035 -12.699 -8.046 1.00 87.75 93 ASN A C 1
ATOM 751 O O . ASN A 1 93 ? 8.272 -11.883 -7.147 1.00 87.75 93 ASN A O 1
ATOM 755 N N . ARG A 1 94 ? 8.640 -12.665 -9.236 1.00 92.81 94 ARG A N 1
ATOM 756 C CA . ARG A 1 94 ? 9.665 -11.705 -9.639 1.00 92.81 94 ARG A CA 1
ATOM 757 C C . ARG A 1 94 ? 9.173 -10.880 -10.820 1.00 92.81 94 ARG A C 1
ATOM 759 O O . ARG A 1 94 ? 8.680 -11.426 -11.802 1.00 92.81 94 ARG A O 1
ATOM 766 N N . TRP A 1 95 ? 9.319 -9.567 -10.731 1.00 94.69 95 TRP A N 1
ATOM 767 C CA . TRP A 1 95 ? 9.072 -8.654 -11.843 1.00 94.69 95 TRP A CA 1
ATOM 768 C C . TRP A 1 95 ? 10.417 -8.239 -12.412 1.00 94.69 95 TRP A C 1
ATOM 770 O O . TRP A 1 95 ? 11.258 -7.7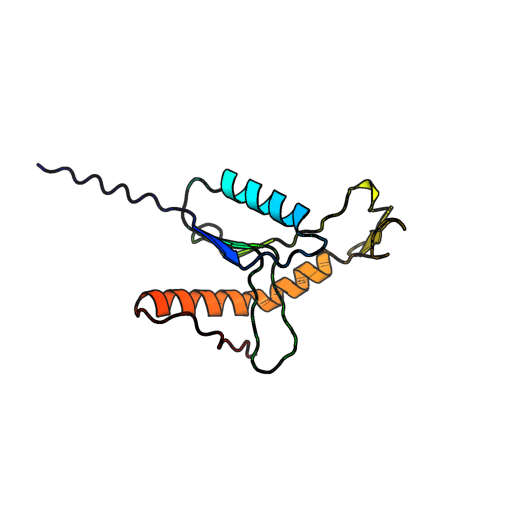34 -11.669 1.00 94.69 95 TRP A O 1
ATOM 780 N N . LYS A 1 96 ? 10.625 -8.487 -13.703 1.00 95.50 96 LYS A N 1
ATOM 781 C CA . LYS A 1 96 ? 11.774 -7.981 -14.446 1.00 95.50 96 LYS A CA 1
ATOM 782 C C . LYS A 1 96 ? 11.458 -6.559 -14.875 1.00 95.50 96 LYS A C 1
ATOM 784 O O . LYS A 1 96 ? 10.434 -6.324 -15.519 1.00 95.50 96 LYS A O 1
ATOM 789 N N . MET A 1 97 ? 12.315 -5.628 -14.497 1.00 95.50 97 MET A N 1
ATOM 790 C CA . MET A 1 97 ? 12.111 -4.214 -14.764 1.00 95.50 97 MET A CA 1
ATOM 791 C C . MET A 1 97 ? 12.954 -3.765 -15.952 1.00 95.50 97 MET A C 1
ATOM 793 O O . MET A 1 97 ? 13.993 -4.348 -16.255 1.00 95.50 97 MET A O 1
ATOM 797 N N . SER A 1 98 ? 12.508 -2.702 -16.611 1.00 93.19 98 SER A N 1
ATOM 798 C CA . SER A 1 98 ? 13.248 -2.079 -17.699 1.00 93.19 98 SER A CA 1
ATOM 799 C C . SER A 1 98 ? 14.524 -1.416 -17.193 1.00 93.19 98 SER A C 1
ATOM 801 O O . SER A 1 98 ? 14.581 -0.938 -16.060 1.00 93.19 98 SER A O 1
ATOM 803 N N . GLN A 1 99 ? 15.514 -1.269 -18.074 1.00 88.50 99 GLN A N 1
ATOM 804 C CA . GLN A 1 99 ? 16.782 -0.582 -17.774 1.00 88.50 99 GLN A CA 1
ATOM 805 C C . GLN A 1 99 ? 16.618 0.882 -17.321 1.00 88.50 99 GLN A C 1
ATOM 807 O O . GLN A 1 99 ? 17.556 1.489 -16.814 1.00 88.50 99 GLN A O 1
ATOM 812 N N . ARG A 1 100 ? 15.440 1.482 -17.538 1.00 85.56 100 ARG A N 1
ATOM 813 C CA . ARG A 1 100 ? 15.120 2.852 -17.100 1.00 85.56 100 ARG A CA 1
ATOM 814 C C . ARG A 1 100 ? 14.673 2.909 -15.639 1.00 85.56 100 ARG A C 1
ATOM 816 O O . ARG A 1 100 ? 14.550 4.000 -15.084 1.00 85.56 100 ARG A O 1
ATOM 823 N N . PHE A 1 101 ? 14.394 1.759 -15.034 1.00 86.94 101 PHE A N 1
ATOM 824 C CA . PHE A 1 101 ? 14.013 1.634 -13.639 1.00 86.94 101 PHE A CA 1
ATOM 825 C C . PHE A 1 101 ? 15.257 1.493 -12.752 1.00 86.94 101 PHE A C 1
ATOM 827 O O . PHE A 1 101 ? 16.312 1.057 -13.196 1.00 86.94 101 PHE A O 1
ATOM 834 N N . TYR A 1 102 ? 15.152 1.865 -11.476 1.00 82.50 102 TYR A N 1
ATOM 835 C CA . TYR A 1 102 ? 16.307 1.921 -10.567 1.00 82.50 102 TYR A CA 1
ATOM 836 C C . TYR A 1 102 ? 16.827 0.544 -10.112 1.00 82.50 102 TYR A C 1
ATOM 838 O O . TYR A 1 102 ? 17.812 0.469 -9.380 1.00 82.50 102 TYR A O 1
ATOM 846 N N . SER A 1 103 ? 16.139 -0.540 -10.468 1.00 87.44 103 SER A N 1
ATOM 847 C CA . SER A 1 103 ? 16.485 -1.907 -10.090 1.00 87.44 103 SER A CA 1
ATOM 848 C C . SER A 1 103 ? 16.032 -2.866 -11.178 1.00 87.44 103 SER A C 1
ATOM 850 O O . SER A 1 103 ? 14.909 -2.736 -11.647 1.00 87.44 103 SER A O 1
ATOM 852 N N . ASP A 1 104 ? 16.858 -3.853 -11.520 1.00 91.88 104 ASP A N 1
ATOM 853 C CA . ASP A 1 104 ? 16.549 -4.837 -12.567 1.00 91.88 104 ASP A CA 1
ATOM 854 C C . ASP A 1 104 ? 15.386 -5.767 -12.197 1.00 91.88 104 ASP A C 1
ATOM 856 O O . ASP A 1 104 ? 14.714 -6.320 -13.070 1.00 91.88 104 ASP A O 1
ATOM 860 N N . TYR A 1 105 ? 15.144 -5.960 -10.895 1.00 93.12 105 TYR A N 1
ATOM 861 C CA . TYR A 1 105 ? 14.130 -6.883 -10.404 1.00 93.12 105 TYR A CA 1
ATOM 862 C C . TYR A 1 105 ? 13.398 -6.348 -9.178 1.00 93.12 105 TYR A C 1
ATOM 864 O O . TYR A 1 105 ? 14.012 -5.907 -8.207 1.00 93.12 105 TYR A O 1
ATOM 872 N N . LEU A 1 106 ? 12.078 -6.518 -9.168 1.00 91.38 106 LEU A N 1
ATOM 873 C CA . LEU A 1 106 ? 11.251 -6.378 -7.972 1.00 91.38 106 LEU A CA 1
ATOM 874 C C . LEU A 1 106 ? 10.707 -7.738 -7.532 1.00 91.38 106 LEU A C 1
ATOM 876 O O . LEU A 1 106 ? 10.507 -8.644 -8.340 1.00 91.38 106 LEU A O 1
ATOM 880 N N . TYR A 1 107 ? 10.422 -7.870 -6.235 1.00 91.38 107 TYR A N 1
ATOM 881 C CA . TYR A 1 107 ? 9.874 -9.098 -5.649 1.00 91.38 107 TYR A CA 1
ATOM 882 C C . TYR A 1 107 ? 8.629 -8.804 -4.796 1.00 91.38 107 TYR A C 1
ATOM 884 O O . TYR A 1 107 ? 8.655 -9.053 -3.583 1.00 91.38 107 TYR A O 1
ATOM 892 N N . PRO A 1 108 ? 7.535 -8.270 -5.382 1.00 86.06 108 PRO A N 1
ATOM 893 C CA . PRO A 1 108 ? 6.412 -7.739 -4.604 1.00 86.06 108 PRO A CA 1
ATOM 894 C C . PRO A 1 108 ? 5.789 -8.776 -3.667 1.00 86.06 108 PRO A C 1
ATOM 896 O O . PRO A 1 108 ? 5.553 -8.502 -2.492 1.00 86.06 108 PRO A O 1
ATOM 899 N N . TYR A 1 109 ? 5.614 -10.009 -4.149 1.00 84.44 109 TYR A N 1
ATOM 900 C CA . TYR A 1 109 ? 5.051 -11.091 -3.343 1.00 84.44 109 TYR A CA 1
ATOM 901 C C . TYR A 1 109 ? 5.936 -11.445 -2.137 1.00 84.44 109 TYR A C 1
ATOM 903 O O . TYR A 1 109 ? 5.437 -11.540 -1.019 1.00 84.44 109 TYR A O 1
ATOM 911 N N . ARG A 1 110 ? 7.264 -11.554 -2.315 1.00 83.81 110 ARG A N 1
ATOM 912 C CA . ARG A 1 110 ? 8.179 -11.809 -1.184 1.00 83.81 110 ARG A CA 1
ATOM 913 C C . ARG A 1 110 ? 8.183 -10.654 -0.182 1.00 83.81 110 ARG A C 1
ATOM 915 O O . ARG A 1 110 ? 8.367 -10.882 1.012 1.00 83.81 110 ARG A O 1
ATOM 922 N N . GLN A 1 111 ? 8.020 -9.411 -0.642 1.00 79.81 111 GLN A N 1
ATOM 923 C CA . GLN A 1 111 ? 7.887 -8.261 0.256 1.00 79.81 111 GLN A CA 1
ATOM 924 C C . GLN A 1 111 ? 6.606 -8.369 1.090 1.00 79.81 111 GLN A C 1
ATOM 926 O O . GLN A 1 111 ? 6.682 -8.240 2.313 1.00 79.81 111 GLN A O 1
ATOM 931 N N . ALA A 1 112 ? 5.478 -8.717 0.467 1.00 80.38 112 ALA A N 1
ATOM 932 C CA . ALA A 1 112 ? 4.214 -8.954 1.160 1.00 80.38 112 ALA A CA 1
ATOM 933 C C . ALA A 1 112 ? 4.293 -10.127 2.160 1.00 80.38 112 ALA A C 1
ATOM 935 O O . ALA A 1 112 ? 3.828 -10.005 3.294 1.00 80.38 112 ALA A O 1
ATOM 936 N N . GLU A 1 113 ? 4.952 -11.237 1.809 1.00 80.38 113 GLU A N 1
ATOM 937 C CA . GLU A 1 113 ? 5.176 -12.350 2.746 1.00 80.38 113 GLU A CA 1
ATOM 938 C C . GLU A 1 113 ? 5.982 -11.920 3.970 1.00 80.38 113 GLU A C 1
ATOM 940 O O . GLU A 1 113 ? 5.636 -12.273 5.100 1.00 80.38 113 GLU A O 1
ATOM 945 N N . LYS A 1 114 ? 7.029 -11.108 3.772 1.00 75.25 114 LYS A N 1
ATOM 946 C CA . LYS A 1 114 ? 7.764 -10.532 4.899 1.00 75.25 114 LYS A CA 1
ATOM 947 C C . LYS A 1 114 ? 6.826 -9.690 5.768 1.00 75.25 114 LYS A C 1
ATOM 949 O O . LYS A 1 114 ? 6.915 -9.805 6.985 1.00 75.25 114 LYS A O 1
ATOM 954 N N . GLN A 1 115 ? 5.913 -8.905 5.184 1.00 71.19 115 GLN A N 1
ATOM 955 C CA . GLN A 1 115 ? 4.934 -8.111 5.943 1.00 71.19 115 GLN A CA 1
ATOM 956 C C . GLN A 1 115 ? 4.029 -8.974 6.847 1.00 71.19 115 GLN A C 1
ATOM 958 O O . GLN A 1 115 ? 3.722 -8.574 7.973 1.00 71.19 115 GLN A O 1
ATOM 963 N N . ARG A 1 116 ? 3.694 -10.208 6.435 1.00 68.81 116 ARG A N 1
ATOM 964 C CA . ARG A 1 116 ? 2.920 -11.165 7.254 1.00 68.81 116 ARG A CA 1
ATOM 965 C C . ARG A 1 116 ? 3.550 -11.420 8.626 1.00 68.81 116 ARG A C 1
ATOM 967 O O . ARG A 1 116 ? 2.823 -11.547 9.610 1.00 68.81 116 ARG A O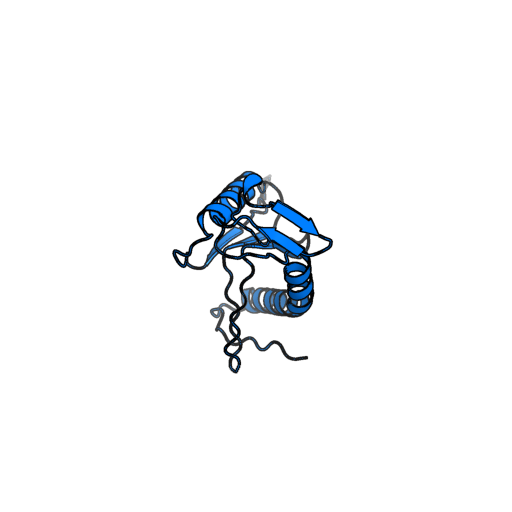 1
ATOM 974 N N . LEU A 1 117 ? 4.880 -11.484 8.703 1.00 62.34 117 LEU A N 1
ATOM 975 C CA . LEU A 1 117 ? 5.601 -11.750 9.952 1.00 62.34 117 LEU A CA 1
ATOM 976 C C . LEU A 1 117 ? 5.462 -10.596 10.957 1.00 62.34 117 LEU A C 1
ATOM 978 O O . LEU A 1 117 ? 5.358 -10.834 12.159 1.00 62.34 117 LEU A O 1
ATOM 982 N N . TYR A 1 118 ? 5.365 -9.351 10.482 1.00 64.69 118 TYR A N 1
ATOM 983 C CA . TYR A 1 118 ? 5.231 -8.173 11.350 1.00 64.69 118 TYR A CA 1
ATOM 984 C C . TYR A 1 118 ? 3.790 -7.915 11.795 1.00 64.69 118 TYR A C 1
ATOM 986 O O . TYR A 1 118 ? 3.559 -7.089 12.677 1.00 64.69 118 TYR A O 1
ATOM 994 N N . ARG A 1 119 ? 2.808 -8.664 11.277 1.00 66.12 119 ARG A N 1
ATOM 995 C CA . ARG A 1 119 ? 1.401 -8.556 11.697 1.00 66.12 119 ARG A CA 1
ATOM 996 C C . ARG A 1 119 ? 1.248 -8.650 13.217 1.00 66.12 119 ARG A C 1
ATOM 998 O O . ARG A 1 119 ? 0.510 -7.872 13.816 1.00 66.12 119 ARG A O 1
ATOM 1005 N N . THR A 1 120 ? 1.976 -9.569 13.853 1.00 63.88 120 THR A N 1
ATOM 1006 C CA . THR A 1 120 ? 1.963 -9.736 15.314 1.00 63.88 120 THR A CA 1
ATOM 1007 C C . THR A 1 120 ? 2.523 -8.508 16.037 1.00 63.88 120 THR A C 1
ATOM 1009 O O . THR A 1 120 ? 1.990 -8.130 17.079 1.00 63.88 120 THR A O 1
ATOM 1012 N N . CYS A 1 121 ? 3.546 -7.855 15.477 1.00 63.38 121 CYS A N 1
ATOM 1013 C CA . CYS A 1 121 ? 4.105 -6.610 16.005 1.00 63.38 121 CYS A CA 1
ATOM 1014 C C . CYS A 1 121 ? 3.072 -5.477 15.977 1.00 63.38 121 CYS A C 1
ATOM 1016 O O . CYS A 1 121 ? 2.815 -4.862 17.013 1.00 63.38 121 CYS A O 1
ATOM 1018 N N . TYR A 1 122 ? 2.412 -5.262 14.835 1.00 66.88 122 TYR A N 1
ATOM 1019 C CA . TYR A 1 122 ? 1.393 -4.217 14.698 1.00 66.88 122 TYR A CA 1
ATOM 1020 C C . TYR A 1 122 ? 0.197 -4.454 15.629 1.00 66.88 122 TYR A C 1
ATOM 1022 O O . TYR A 1 122 ? -0.246 -3.536 16.312 1.00 66.88 122 TYR A O 1
ATOM 1030 N N . VAL A 1 123 ? -0.291 -5.695 15.741 1.00 67.44 123 VAL A N 1
ATOM 1031 C CA . VAL A 1 123 ? -1.409 -6.021 16.646 1.00 67.44 123 VAL A CA 1
ATOM 1032 C C . VAL A 1 123 ? -1.037 -5.801 18.116 1.00 67.44 123 VAL A C 1
ATOM 1034 O O . VAL A 1 123 ? -1.843 -5.248 18.867 1.00 67.44 123 VAL A O 1
ATOM 1037 N N . LYS A 1 124 ? 0.166 -6.214 18.546 1.00 64.44 124 LYS A N 1
ATOM 1038 C CA . LYS A 1 124 ? 0.653 -5.962 19.915 1.00 64.44 124 LYS A CA 1
ATOM 1039 C C . LYS A 1 124 ? 0.710 -4.459 20.203 1.00 64.44 124 LYS A C 1
ATOM 1041 O O . LYS A 1 124 ? 0.191 -4.019 21.224 1.00 64.44 124 LYS A O 1
ATOM 1046 N N . MET A 1 125 ? 1.255 -3.681 19.274 1.00 60.41 125 MET A N 1
ATOM 1047 C CA . MET A 1 125 ? 1.362 -2.229 19.393 1.00 60.41 125 MET A CA 1
ATOM 1048 C C . MET A 1 125 ? -0.006 -1.542 19.493 1.00 60.41 125 MET A C 1
ATOM 1050 O O . MET A 1 125 ? -0.207 -0.700 20.363 1.00 60.41 125 MET A O 1
ATOM 1054 N N . LEU A 1 126 ? -0.979 -1.931 18.664 1.00 64.00 126 LEU A N 1
ATOM 1055 C CA . LEU A 1 126 ? -2.323 -1.342 18.691 1.00 64.00 126 LEU A CA 1
ATOM 1056 C C . LEU A 1 126 ? -3.066 -1.641 19.994 1.00 64.00 126 LEU A C 1
ATOM 1058 O O . LEU A 1 126 ? -3.752 -0.771 20.529 1.00 64.00 126 LEU A O 1
ATOM 1062 N N . LYS A 1 127 ? -2.892 -2.846 20.550 1.00 62.25 127 LYS A N 1
ATOM 1063 C CA . LYS A 1 127 ? -3.429 -3.183 21.876 1.00 62.25 127 LYS A CA 1
ATOM 1064 C C . LYS A 1 127 ? -2.815 -2.308 22.972 1.00 62.25 127 LYS A C 1
ATOM 1066 O O . LYS A 1 127 ? -3.550 -1.835 23.835 1.00 62.25 127 LYS A O 1
ATOM 1071 N N . MET A 1 128 ? -1.508 -2.050 22.910 1.00 54.06 128 MET A N 1
ATOM 1072 C CA . MET A 1 128 ? -0.808 -1.180 23.864 1.00 54.06 128 MET A CA 1
ATOM 1073 C C . MET A 1 128 ? -1.223 0.292 23.726 1.00 54.06 128 MET A C 1
ATOM 1075 O O . MET A 1 128 ? -1.489 0.944 24.731 1.00 54.06 128 MET A O 1
ATOM 1079 N N . ALA A 1 129 ? -1.358 0.810 22.501 1.00 51.91 129 ALA A N 1
ATOM 1080 C CA . ALA A 1 129 ? -1.847 2.168 22.252 1.00 51.91 129 ALA A CA 1
ATOM 1081 C C . ALA A 1 129 ? -3.284 2.364 22.771 1.00 51.91 129 ALA A C 1
ATOM 1083 O O . ALA A 1 129 ? -3.600 3.394 23.365 1.00 51.91 129 ALA A O 1
ATOM 1084 N N . ASN A 1 130 ? -4.143 1.349 22.622 1.00 50.69 130 ASN A N 1
ATOM 1085 C CA . ASN A 1 130 ? -5.505 1.374 23.155 1.00 50.69 130 ASN A CA 1
ATOM 1086 C C . ASN A 1 130 ? -5.523 1.318 24.698 1.00 50.69 130 ASN A C 1
ATOM 1088 O O . ASN A 1 130 ? -6.264 2.063 25.335 1.00 50.69 130 ASN A O 1
ATOM 1092 N N . GLN A 1 131 ? -4.654 0.516 25.322 1.00 44.41 131 GLN A N 1
ATOM 1093 C CA . GLN A 1 131 ? -4.501 0.481 26.785 1.00 44.41 131 GLN A CA 1
ATOM 1094 C C . GLN A 1 131 ? -3.954 1.800 27.361 1.00 44.41 131 GLN A C 1
ATOM 1096 O O . GLN A 1 131 ? -4.463 2.270 28.378 1.00 44.41 131 GLN A O 1
ATOM 1101 N N . ASN A 1 132 ? -2.998 2.444 26.684 1.00 39.56 132 ASN A N 1
ATOM 1102 C CA . ASN A 1 132 ? -2.460 3.753 27.076 1.00 39.56 132 ASN A CA 1
ATOM 1103 C C . ASN A 1 132 ? -3.422 4.918 26.798 1.00 39.56 132 ASN A C 1
ATOM 1105 O O . ASN A 1 132 ? -3.323 5.953 27.442 1.00 39.56 132 ASN A O 1
ATOM 1109 N N . SER A 1 133 ? -4.416 4.774 25.919 1.00 39.00 133 SER A N 1
ATOM 1110 C CA . SER A 1 133 ? -5.438 5.818 25.726 1.00 39.00 133 SER A CA 1
ATOM 1111 C C . SER A 1 133 ? -6.331 6.041 26.962 1.00 39.00 133 SER A C 1
ATOM 1113 O O . SER A 1 133 ? -6.946 7.098 27.098 1.00 39.00 133 SER A O 1
ATOM 1115 N N . ARG A 1 134 ? -6.350 5.084 27.906 1.00 39.47 134 ARG A N 1
ATOM 1116 C CA . ARG A 1 134 ? -7.016 5.216 29.214 1.00 39.47 134 ARG A CA 1
ATOM 1117 C C . ARG A 1 134 ? -6.159 5.904 30.282 1.00 39.47 134 ARG A C 1
ATOM 1119 O O . ARG A 1 134 ? -6.714 6.348 31.277 1.00 39.47 134 ARG A O 1
ATOM 1126 N N . ASN A 1 135 ? -4.850 6.044 30.067 1.00 30.14 135 ASN A N 1
ATOM 1127 C CA . ASN A 1 135 ? -3.927 6.753 30.956 1.00 30.14 135 ASN A CA 1
ATOM 1128 C C . ASN A 1 135 ? -3.033 7.670 30.116 1.00 30.14 135 ASN A C 1
ATOM 1130 O O . ASN A 1 135 ? -2.062 7.208 29.530 1.00 30.14 135 ASN A O 1
ATOM 1134 N N . ARG A 1 136 ? -3.356 8.971 30.062 1.00 36.12 136 ARG A N 1
ATOM 1135 C CA . ARG A 1 136 ? -2.601 10.017 29.342 1.00 36.12 136 ARG A CA 1
ATOM 1136 C C . ARG A 1 136 ? -1.086 9.935 29.596 1.00 36.12 136 ARG A C 1
ATOM 1138 O O . ARG A 1 136 ? -0.600 10.590 30.510 1.00 36.12 136 ARG A O 1
ATOM 1145 N N . ILE A 1 137 ? -0.333 9.202 28.778 1.00 30.06 137 ILE A N 1
ATOM 1146 C CA . ILE A 1 137 ? 1.133 9.261 28.712 1.00 30.06 137 ILE A CA 1
ATOM 1147 C C . ILE A 1 137 ? 1.548 8.971 27.264 1.00 30.06 137 ILE A C 1
ATOM 1149 O O . ILE A 1 137 ? 1.074 8.016 26.650 1.00 30.06 137 ILE A O 1
ATOM 1153 N N . GLY A 1 138 ? 2.400 9.843 26.715 1.00 30.67 138 GLY A N 1
ATOM 1154 C CA . GLY A 1 138 ? 2.881 9.800 25.336 1.00 30.67 138 GLY A CA 1
ATOM 1155 C C . GLY A 1 138 ? 3.454 8.441 24.935 1.00 30.67 138 GLY A C 1
ATOM 1156 O O . GLY A 1 138 ? 4.063 7.736 25.742 1.00 30.67 138 GLY A O 1
ATOM 1157 N N . ILE A 1 139 ? 3.250 8.086 23.666 1.00 33.72 139 ILE A N 1
ATOM 1158 C CA . ILE A 1 139 ? 3.784 6.868 23.056 1.00 33.72 139 ILE A CA 1
ATOM 1159 C C . ILE A 1 139 ? 5.315 6.984 23.052 1.00 33.72 139 ILE A C 1
ATOM 1161 O O . ILE A 1 139 ? 5.903 7.596 22.165 1.00 33.72 139 ILE A O 1
ATOM 1165 N N . ARG A 1 140 ? 5.964 6.440 24.087 1.00 31.52 140 ARG A N 1
ATOM 1166 C CA . ARG A 1 140 ? 7.412 6.226 24.110 1.00 31.52 140 ARG A CA 1
ATOM 1167 C C . ARG A 1 140 ? 7.764 5.084 23.160 1.00 31.52 140 ARG A C 1
ATOM 1169 O O . ARG A 1 140 ? 7.104 4.048 23.142 1.00 31.52 140 ARG A O 1
ATOM 1176 N N . SER A 1 141 ? 8.836 5.302 22.409 1.00 32.28 141 SER A N 1
ATOM 1177 C CA . SER A 1 141 ? 9.465 4.471 21.375 1.00 32.28 141 SER A CA 1
ATOM 1178 C C . SER A 1 141 ? 10.058 3.138 21.868 1.00 32.28 141 SER A C 1
ATOM 1180 O O . SER A 1 141 ? 11.027 2.637 21.303 1.00 32.28 141 SER A O 1
ATOM 1182 N N . ASP A 1 142 ? 9.504 2.552 22.925 1.00 30.27 142 ASP A N 1
ATOM 1183 C CA . ASP A 1 142 ? 10.021 1.351 23.574 1.00 30.27 142 ASP A CA 1
ATOM 1184 C C . ASP A 1 142 ? 9.123 0.147 23.255 1.00 30.27 142 ASP A C 1
ATOM 1186 O O . ASP A 1 142 ? 8.356 -0.295 24.108 1.00 30.27 142 ASP A O 1
ATOM 1190 N N . ILE A 1 143 ? 9.164 -0.394 22.029 1.00 44.72 143 ILE A N 1
ATOM 1191 C CA . ILE A 1 143 ? 8.423 -1.632 21.719 1.00 44.72 143 ILE A CA 1
ATOM 1192 C C . ILE A 1 143 ? 9.321 -2.683 21.062 1.00 44.72 143 ILE A C 1
ATOM 1194 O O . ILE A 1 143 ? 9.713 -2.610 19.901 1.00 44.72 143 ILE A O 1
ATOM 1198 N N . CYS A 1 144 ? 9.594 -3.719 21.855 1.00 32.78 144 CYS A N 1
ATOM 1199 C CA . CYS A 1 144 ? 10.252 -4.962 21.489 1.00 32.78 144 CYS A CA 1
ATOM 1200 C C . CYS A 1 144 ? 9.298 -5.901 20.730 1.00 32.78 144 CYS A C 1
ATOM 1202 O O . CYS A 1 144 ? 8.301 -6.367 21.285 1.00 32.78 144 CYS A O 1
ATOM 1204 N N . CYS A 1 145 ? 9.652 -6.291 19.503 1.00 31.30 145 CYS A N 1
ATOM 1205 C CA . CYS A 1 145 ? 9.168 -7.546 18.925 1.00 31.30 145 CYS A CA 1
ATOM 1206 C C . CYS A 1 145 ? 10.061 -8.696 19.397 1.00 31.30 145 CYS A C 1
ATOM 1208 O O . CYS A 1 145 ? 11.162 -8.895 18.877 1.00 31.30 145 CYS A O 1
ATOM 1210 N N . GLY A 1 146 ? 9.584 -9.393 20.429 1.00 31.67 146 GLY A N 1
ATOM 1211 C CA . GLY A 1 146 ? 10.086 -10.687 20.880 1.00 31.67 146 GLY A CA 1
ATOM 1212 C C . GLY A 1 146 ? 9.188 -11.841 20.420 1.00 31.67 146 GLY A C 1
ATOM 1213 O O . GLY A 1 146 ? 7.955 -11.685 20.388 1.00 31.67 146 GLY A O 1
ATOM 1214 N N . ALA A 1 147 ? 9.873 -12.965 20.175 1.00 30.83 147 ALA A N 1
ATOM 1215 C CA . ALA A 1 147 ? 9.501 -14.242 19.556 1.00 30.83 147 ALA A CA 1
ATOM 1216 C C . ALA A 1 147 ? 9.616 -14.256 18.027 1.00 30.83 147 ALA A C 1
ATOM 1218 O O . ALA A 1 147 ? 8.670 -13.798 17.348 1.00 30.83 147 ALA A O 1
#